Protein AF-A0AAJ2U503-F1 (afdb_monomer)

Sequence (134 aa):
SFKALEKAIFAAEKILANTENVSIGELKNAYVEIETAKNNLKGITDGFSRLEGENSDIWTEESGINGPLKNESTNLGNIFNGAWIGYEFLDFGGIIPETISIRYDLNANRSAPDAKLYIYTDSMEDSNLIGSVG

Foldseek 3Di:
DVVQLVVLVVLLVVLVVPPPDRDPVNNVVSVVSNVVVVVPPDPADALPDDDAALPFPDWDPDADPVGRWDRPVRHIPPDDVPTDGHHPRHDPPPDDDPDDDDDDDDDPVPDDPPDKDWDFDPDPDPVGTDDMDD

Organism: Alkalihalophilus pseudofirmus (NCBI:txid79885)

pLDDT: mean 91.54, std 5.75, range [70.06, 97.56]

Mean predicted aligned error: 7.15 Å

Structure (mmCIF, N/CA/C/O backbone):
data_AF-A0AAJ2U503-F1
#
_entry.id   AF-A0AAJ2U503-F1
#
loop_
_atom_site.group_PDB
_atom_site.id
_atom_site.type_symbol
_atom_site.label_atom_id
_atom_site.label_alt_id
_atom_site.label_comp_id
_atom_site.label_asym_id
_atom_site.label_entity_id
_atom_site.label_seq_id
_atom_site.pdbx_PDB_ins_code
_atom_site.Cartn_x
_atom_site.Cartn_y
_atom_site.Cartn_z
_atom_site.occupancy
_atom_site.B_iso_or_equiv
_atom_site.auth_seq_id
_atom_site.auth_comp_id
_atom_site.auth_asym_id
_atom_site.auth_atom_id
_atom_site.pdbx_PDB_model_num
ATOM 1 N N . SER A 1 1 ? -8.614 3.157 6.759 1.00 71.94 1 SER A N 1
ATOM 2 C CA . SER A 1 1 ? -7.900 1.923 6.355 1.00 71.94 1 SER A CA 1
ATOM 3 C C . SER A 1 1 ? -8.188 0.796 7.337 1.00 71.94 1 SER A C 1
ATOM 5 O O . SER A 1 1 ? -8.665 1.083 8.436 1.00 71.94 1 SER A O 1
ATOM 7 N N . PHE A 1 2 ? -7.885 -0.461 6.975 1.00 78.25 2 PHE A N 1
ATOM 8 C CA . PHE A 1 2 ? -8.027 -1.612 7.886 1.00 78.25 2 PHE A CA 1
ATOM 9 C C . PHE A 1 2 ? -7.257 -1.386 9.180 1.00 78.25 2 PHE A C 1
ATOM 11 O O . PHE A 1 2 ? -7.811 -1.468 10.269 1.00 78.25 2 PHE A O 1
ATOM 18 N N . LYS A 1 3 ? -5.996 -0.972 9.031 1.00 78.75 3 LYS A N 1
ATOM 19 C CA . LYS A 1 3 ? -5.067 -0.717 10.128 1.00 78.75 3 LYS A CA 1
ATOM 20 C C . LYS A 1 3 ? -5.599 0.307 11.132 1.00 78.75 3 LYS A C 1
ATOM 22 O O . LYS A 1 3 ? -5.353 0.197 12.330 1.00 78.75 3 LYS A O 1
ATOM 27 N N . ALA A 1 4 ? -6.341 1.315 10.664 1.00 85.56 4 ALA A N 1
ATOM 28 C CA . ALA A 1 4 ? -6.991 2.282 11.546 1.00 85.56 4 ALA A CA 1
ATOM 29 C C . ALA A 1 4 ? -8.127 1.645 12.364 1.00 85.56 4 ALA A C 1
ATOM 31 O O . ALA A 1 4 ? -8.273 1.966 13.542 1.00 85.56 4 ALA A O 1
ATOM 32 N N . LEU A 1 5 ? -8.892 0.729 11.761 1.00 89.81 5 LEU A N 1
ATOM 33 C CA . LEU A 1 5 ? -9.928 -0.032 12.457 1.00 89.81 5 LEU A CA 1
ATOM 34 C C . LEU A 1 5 ? -9.320 -1.008 13.471 1.00 89.81 5 LEU A C 1
ATOM 36 O O . LEU A 1 5 ? -9.751 -1.009 14.619 1.00 89.81 5 LEU A O 1
ATOM 40 N N . GLU A 1 6 ? -8.283 -1.763 13.099 1.00 90.31 6 GLU A N 1
ATOM 41 C CA . GLU A 1 6 ? -7.565 -2.652 14.028 1.00 90.31 6 GLU A CA 1
ATOM 42 C C . GLU A 1 6 ? -7.006 -1.881 15.227 1.00 90.31 6 GLU A C 1
ATOM 44 O O . GLU A 1 6 ? -7.178 -2.285 16.377 1.00 90.31 6 GLU A O 1
ATOM 49 N N . LYS A 1 7 ? -6.395 -0.717 14.976 1.00 92.38 7 LYS A N 1
ATOM 50 C CA . LYS A 1 7 ? -5.889 0.162 16.034 1.00 92.38 7 LYS A CA 1
ATOM 51 C C . LYS A 1 7 ? -7.004 0.647 16.967 1.00 92.38 7 LYS A C 1
ATOM 53 O O . LYS A 1 7 ? -6.791 0.676 18.179 1.00 92.38 7 LYS A O 1
ATOM 58 N N . ALA A 1 8 ? -8.163 1.027 16.424 1.00 95.81 8 ALA A N 1
ATOM 59 C CA . ALA A 1 8 ? -9.315 1.464 17.215 1.00 95.81 8 ALA A CA 1
ATOM 60 C C . ALA A 1 8 ? -9.898 0.317 18.061 1.00 95.81 8 ALA A C 1
ATOM 62 O O . ALA A 1 8 ? -10.190 0.514 19.240 1.00 95.81 8 ALA A O 1
ATOM 63 N N . ILE A 1 9 ? -9.994 -0.892 17.496 1.00 96.88 9 ILE A N 1
ATOM 64 C CA . ILE A 1 9 ? -10.437 -2.096 18.216 1.00 96.88 9 ILE A CA 1
ATOM 65 C C . ILE A 1 9 ? -9.478 -2.412 19.367 1.00 96.88 9 ILE A C 1
ATOM 67 O O . ILE A 1 9 ? -9.915 -2.516 20.510 1.00 96.88 9 ILE A O 1
ATOM 71 N N . PHE A 1 10 ? -8.170 -2.467 19.106 1.00 95.62 10 PHE A N 1
ATOM 72 C CA . PHE A 1 10 ? -7.164 -2.745 20.135 1.00 95.62 10 PHE A CA 1
ATOM 73 C C . PHE A 1 10 ? -7.171 -1.709 21.273 1.00 95.62 10 PHE A C 1
ATOM 75 O O . PHE A 1 10 ? -6.991 -2.045 22.447 1.00 95.62 10 PHE A O 1
ATOM 82 N N . ALA A 1 11 ? -7.392 -0.430 20.952 1.00 95.00 11 ALA A N 1
ATOM 83 C CA . ALA A 1 11 ? -7.542 0.616 21.961 1.00 95.00 11 ALA A CA 1
ATOM 84 C C . ALA A 1 11 ? -8.803 0.409 22.822 1.00 95.00 11 ALA A C 1
ATOM 86 O O . ALA A 1 11 ? -8.732 0.530 24.047 1.00 95.00 11 ALA A O 1
ATOM 87 N N . ALA A 1 12 ? -9.931 0.040 22.208 1.00 95.38 12 ALA A N 1
ATOM 88 C CA . ALA A 1 12 ? -11.170 -0.261 22.922 1.00 95.38 12 ALA A CA 1
ATOM 89 C C . ALA A 1 12 ? -11.044 -1.504 23.821 1.00 95.38 12 ALA A C 1
ATOM 91 O O . ALA A 1 12 ? -11.513 -1.486 24.959 1.00 95.38 12 ALA A O 1
ATOM 92 N N . GLU A 1 13 ? -10.361 -2.555 23.361 1.00 95.12 13 GLU A N 1
ATOM 93 C CA . GLU A 1 13 ? -10.067 -3.749 24.165 1.00 95.12 13 GLU A CA 1
ATOM 94 C C . GLU A 1 13 ? -9.247 -3.407 25.414 1.00 95.12 13 GLU A C 1
ATOM 96 O O . GLU A 1 13 ? -9.559 -3.878 26.507 1.00 95.12 13 GLU A O 1
ATOM 101 N N . LYS A 1 14 ? -8.244 -2.527 25.287 1.00 94.06 14 LYS A N 1
ATOM 102 C CA . LYS A 1 14 ? -7.472 -2.033 26.439 1.00 94.06 14 LYS A CA 1
ATOM 103 C C . LYS A 1 14 ? -8.330 -1.279 27.450 1.00 9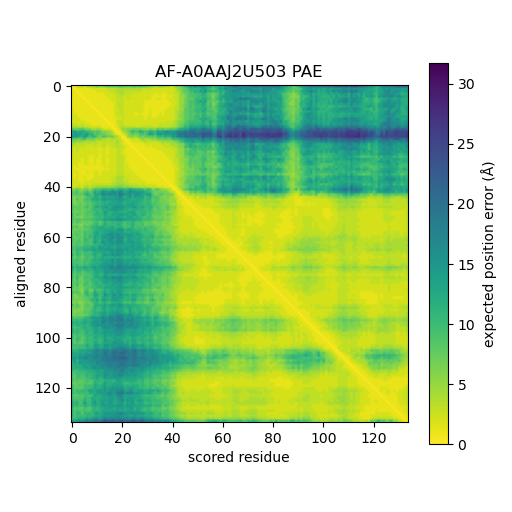4.06 14 LYS A C 1
ATOM 105 O O . LYS A 1 14 ? -8.104 -1.429 28.648 1.00 94.06 14 LYS A O 1
ATOM 110 N N . ILE A 1 15 ? -9.290 -0.481 26.979 1.00 92.88 15 ILE A N 1
ATOM 111 C CA . ILE A 1 15 ? -10.247 0.205 27.854 1.00 92.88 15 ILE A CA 1
ATOM 112 C C . ILE A 1 15 ? -11.086 -0.841 28.591 1.00 92.88 15 ILE A C 1
ATOM 114 O O . ILE A 1 15 ? -11.135 -0.812 29.813 1.00 92.88 15 ILE A O 1
ATOM 118 N N . LEU A 1 16 ? -11.668 -1.815 27.885 1.00 90.31 16 LEU A N 1
ATOM 119 C CA . LEU A 1 16 ? -12.492 -2.867 28.496 1.00 90.31 16 LEU A CA 1
ATOM 120 C C . LEU A 1 16 ? -11.725 -3.753 29.489 1.00 90.31 16 LEU A C 1
ATOM 122 O O . LEU A 1 16 ? -12.308 -4.221 30.464 1.00 90.31 16 LEU A O 1
ATOM 126 N N . ALA A 1 17 ? -10.429 -3.968 29.266 1.00 91.00 17 ALA A N 1
ATOM 127 C CA . ALA A 1 17 ? -9.573 -4.727 30.173 1.00 91.00 17 ALA A CA 1
ATOM 128 C C . ALA A 1 17 ? -9.280 -3.998 31.501 1.00 91.00 17 ALA A C 1
ATOM 130 O O . ALA A 1 17 ? -8.864 -4.641 32.466 1.00 91.00 17 ALA A O 1
ATOM 131 N N . ASN A 1 18 ? -9.494 -2.678 31.585 1.00 86.00 18 ASN A N 1
ATOM 132 C CA . ASN A 1 18 ? -9.341 -1.926 32.828 1.00 86.00 18 ASN A CA 1
ATOM 133 C C . ASN A 1 18 ? -10.612 -2.044 33.689 1.00 86.00 18 ASN A C 1
ATOM 135 O O . ASN A 1 18 ? -11.558 -1.274 33.558 1.00 86.00 18 ASN A O 1
ATOM 139 N N . THR A 1 19 ? -10.643 -3.014 34.599 1.00 70.06 19 THR A N 1
ATOM 140 C CA . THR A 1 19 ? -11.845 -3.331 35.388 1.00 70.06 19 THR A CA 1
ATOM 141 C C . THR A 1 19 ? -12.122 -2.380 36.553 1.00 70.06 19 THR A C 1
ATOM 143 O O . THR A 1 19 ? -13.172 -2.498 37.180 1.00 70.06 19 THR A O 1
ATOM 146 N N . GLU A 1 20 ? -11.207 -1.465 36.881 1.00 79.06 20 GLU A N 1
ATOM 147 C CA . GLU A 1 20 ? -11.304 -0.686 38.122 1.00 79.06 20 GLU A CA 1
ATOM 148 C C . GLU A 1 20 ? -11.861 0.731 37.936 1.00 79.06 20 GLU A C 1
ATOM 150 O O . GLU A 1 20 ? -12.454 1.248 38.876 1.00 79.06 20 GLU A O 1
ATOM 155 N N . ASN A 1 21 ? -11.716 1.368 36.763 1.00 74.25 21 ASN A N 1
ATOM 156 C CA . ASN A 1 21 ? -12.074 2.790 36.591 1.00 74.25 21 ASN A CA 1
ATOM 157 C C . ASN A 1 21 ? -12.447 3.208 35.152 1.00 74.25 21 ASN A C 1
ATOM 159 O O . ASN A 1 21 ? -12.091 4.299 34.716 1.00 74.25 21 ASN A O 1
ATOM 163 N N . VAL A 1 22 ? -13.173 2.381 34.396 1.00 85.62 22 VAL A N 1
ATOM 164 C CA . VAL A 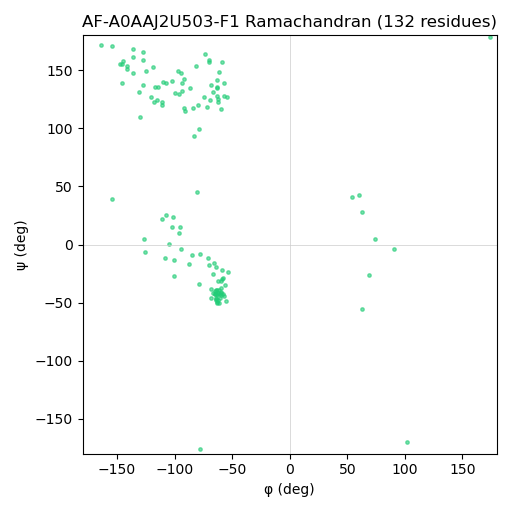1 22 ? -13.651 2.795 33.062 1.0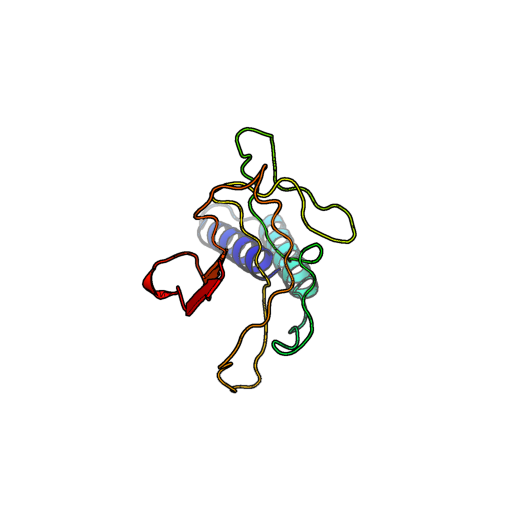0 85.62 22 VAL A CA 1
ATOM 165 C C . VAL A 1 22 ? -14.888 3.677 33.179 1.00 85.62 22 VAL A C 1
ATOM 167 O O . VAL A 1 22 ? -15.938 3.262 33.673 1.00 85.62 22 VAL A O 1
ATOM 170 N N . SER A 1 23 ? -14.785 4.903 32.677 1.00 90.06 23 SER A N 1
ATOM 171 C CA . SER A 1 23 ? -15.912 5.822 32.586 1.00 90.06 23 SER A CA 1
ATOM 172 C C . SER A 1 23 ? -16.789 5.537 31.361 1.00 90.06 23 SER A C 1
ATOM 174 O O . SER A 1 23 ? -16.338 5.092 30.304 1.00 90.06 23 SER A O 1
ATOM 176 N N . ILE A 1 24 ? -18.071 5.903 31.455 1.00 89.44 24 ILE A N 1
ATOM 177 C CA . ILE A 1 24 ? -18.990 5.894 30.302 1.00 89.44 24 ILE A CA 1
ATOM 178 C C . ILE A 1 24 ? -18.473 6.810 29.175 1.00 89.44 24 ILE A C 1
ATOM 180 O O . ILE A 1 24 ? -18.748 6.559 28.003 1.00 89.44 24 ILE A O 1
ATOM 184 N N . GLY A 1 25 ? -17.736 7.874 29.517 1.00 93.88 25 GLY A N 1
ATOM 185 C CA . GLY A 1 25 ? -17.124 8.777 28.543 1.00 93.88 25 GLY A CA 1
ATOM 186 C C . GLY A 1 25 ? -16.073 8.075 27.682 1.00 93.88 25 GLY A C 1
ATOM 187 O O . GLY A 1 25 ? -16.121 8.187 26.461 1.00 93.88 25 GLY A O 1
ATOM 188 N N . GLU A 1 26 ? -15.187 7.292 28.298 1.00 93.00 26 GLU A N 1
ATOM 189 C CA . GLU A 1 26 ? -14.162 6.517 27.585 1.00 93.00 26 GLU A CA 1
ATOM 190 C C . GLU A 1 26 ? -14.780 5.461 26.668 1.00 93.00 26 GLU A C 1
ATOM 192 O O . GLU A 1 26 ? -14.383 5.352 25.510 1.00 93.00 26 GLU A O 1
ATOM 197 N N . LEU A 1 27 ? -15.815 4.754 27.135 1.00 93.00 27 LEU A N 1
ATOM 198 C CA . LEU A 1 27 ? -16.538 3.780 26.309 1.00 93.00 27 LEU A CA 1
ATOM 199 C C . LEU A 1 27 ? -17.213 4.435 25.097 1.00 93.00 27 LEU A C 1
ATOM 201 O O . LEU A 1 27 ? -17.168 3.894 23.993 1.00 93.00 27 LEU A O 1
ATOM 205 N N . LYS A 1 28 ? -17.822 5.614 25.282 1.00 95.81 28 LYS A N 1
ATOM 206 C CA . LYS A 1 28 ? -18.433 6.373 24.181 1.00 95.81 28 LYS A CA 1
ATOM 207 C C . LYS A 1 28 ? -17.394 6.843 23.171 1.00 95.81 28 LYS A C 1
ATOM 209 O O . LYS A 1 28 ? -17.642 6.738 21.974 1.00 95.81 28 LYS A O 1
ATOM 214 N N . ASN A 1 29 ? -16.250 7.332 23.638 1.00 96.38 29 ASN A N 1
ATOM 215 C CA . ASN A 1 29 ? -15.174 7.767 22.754 1.00 96.38 29 ASN A CA 1
ATOM 216 C C . ASN A 1 29 ? -14.620 6.592 21.942 1.00 96.38 29 ASN A C 1
ATOM 218 O O . ASN A 1 29 ? -14.545 6.693 20.722 1.00 96.38 29 ASN A O 1
ATOM 222 N N . ALA A 1 30 ? -14.345 5.455 22.588 1.00 96.25 30 ALA A N 1
ATOM 223 C CA . ALA A 1 30 ? -13.885 4.244 21.911 1.00 96.25 30 ALA A CA 1
ATOM 224 C C . ALA A 1 30 ? -14.882 3.763 20.841 1.00 96.25 30 ALA A C 1
ATOM 226 O O . ALA A 1 30 ? -14.493 3.435 19.721 1.00 96.25 30 ALA A O 1
ATOM 227 N N . TYR A 1 31 ? -16.185 3.786 21.149 1.00 96.00 31 TYR A N 1
ATOM 228 C CA . TYR A 1 31 ? -17.235 3.467 20.178 1.00 96.00 31 TYR A CA 1
ATOM 229 C C . TYR A 1 31 ? -17.222 4.417 18.971 1.00 96.00 31 TYR A C 1
ATOM 231 O O . TYR A 1 31 ? -17.287 3.967 17.829 1.00 96.00 31 TYR A O 1
ATOM 239 N N . VAL A 1 32 ? -17.108 5.729 19.204 1.00 97.38 32 VAL A N 1
ATOM 240 C CA . VAL A 1 32 ? -17.054 6.733 18.127 1.00 97.38 32 VAL A CA 1
ATOM 241 C C . VAL A 1 32 ? -15.807 6.556 17.259 1.00 97.38 32 VAL A C 1
ATOM 243 O O . VAL A 1 32 ? -15.898 6.688 16.038 1.00 97.38 32 VAL A O 1
ATOM 246 N N . GLU A 1 33 ? -14.657 6.235 17.852 1.00 96.56 33 GLU A N 1
ATOM 247 C CA . GLU A 1 33 ? -13.420 5.954 17.115 1.00 96.56 33 GLU A CA 1
ATOM 248 C C . GLU A 1 33 ? -13.560 4.717 16.221 1.00 96.56 33 GLU A C 1
ATOM 250 O O . GLU A 1 33 ? -13.186 4.774 15.048 1.00 96.56 33 GLU A O 1
ATOM 255 N N . ILE A 1 34 ? -14.170 3.639 16.727 1.00 96.56 34 ILE A N 1
ATOM 256 C CA . ILE A 1 34 ? -14.465 2.438 15.932 1.00 96.56 34 ILE A CA 1
ATOM 257 C C . ILE A 1 34 ? -15.435 2.763 14.796 1.00 96.56 34 ILE A C 1
ATOM 259 O O . ILE A 1 34 ? -15.159 2.415 13.650 1.00 96.56 34 ILE A O 1
ATOM 263 N N . GLU A 1 35 ? -16.549 3.448 15.073 1.00 96.00 35 GLU A N 1
ATOM 264 C CA . GLU A 1 35 ? -17.526 3.817 14.040 1.00 96.00 35 GLU A CA 1
ATOM 265 C C . GLU A 1 35 ? -16.895 4.699 12.962 1.00 96.00 35 GLU A C 1
ATOM 267 O O . GLU A 1 35 ? -17.121 4.492 11.771 1.00 96.00 35 GLU A O 1
ATOM 272 N N . THR A 1 36 ? -16.052 5.648 13.365 1.00 93.94 36 THR A N 1
ATOM 273 C CA . THR A 1 36 ? -15.317 6.511 12.437 1.00 93.94 36 THR A CA 1
ATOM 274 C C . THR A 1 36 ? -14.343 5.696 11.590 1.00 93.94 36 THR A C 1
ATOM 276 O O . THR A 1 36 ? -14.328 5.836 10.369 1.00 93.94 36 THR A O 1
ATOM 279 N N . ALA A 1 37 ? -13.551 4.814 12.205 1.00 91.44 37 ALA A N 1
ATOM 280 C CA . ALA A 1 37 ? -12.611 3.959 11.488 1.00 91.44 37 ALA A CA 1
ATOM 281 C C . ALA A 1 37 ? -13.322 2.998 10.522 1.00 91.44 37 ALA A C 1
ATOM 283 O O . ALA A 1 37 ? -12.859 2.822 9.397 1.00 91.44 37 ALA A O 1
ATOM 284 N N . LYS A 1 38 ? -14.472 2.447 10.930 1.00 89.38 38 LYS A N 1
ATOM 285 C CA . LYS A 1 38 ? -15.350 1.606 10.107 1.00 89.38 38 LYS A CA 1
ATOM 286 C C . LYS A 1 38 ? -15.903 2.375 8.908 1.00 89.38 38 LYS A C 1
ATOM 288 O O . LYS A 1 38 ? -15.833 1.883 7.789 1.00 89.38 38 LYS A O 1
ATOM 293 N N . ASN A 1 39 ? -16.416 3.585 9.124 1.00 86.88 39 ASN A N 1
ATOM 294 C CA . ASN A 1 39 ? -16.947 4.428 8.046 1.00 86.88 39 ASN A CA 1
ATOM 295 C C . ASN A 1 39 ? -15.851 4.888 7.073 1.00 86.88 39 ASN A C 1
ATOM 297 O O . ASN A 1 39 ? -16.134 5.147 5.908 1.00 86.88 39 ASN A O 1
ATOM 301 N N . ASN A 1 40 ? -14.603 4.942 7.542 1.00 84.31 40 ASN A N 1
ATOM 302 C CA . ASN A 1 40 ? -13.413 5.236 6.747 1.00 84.31 40 ASN A CA 1
ATOM 303 C C . ASN A 1 40 ? -12.691 3.967 6.253 1.00 84.31 40 ASN A C 1
ATOM 305 O O . ASN A 1 40 ? -11.516 4.030 5.857 1.00 84.31 40 ASN A O 1
ATOM 309 N N . LEU A 1 41 ? -13.337 2.796 6.309 1.00 82.88 41 LEU A N 1
ATOM 310 C CA . LEU A 1 41 ? -12.835 1.633 5.591 1.00 82.88 41 LEU A CA 1
ATOM 311 C C . LEU A 1 41 ? -12.879 1.947 4.101 1.00 82.88 41 LEU A C 1
ATOM 313 O O . LEU A 1 41 ? -13.898 2.379 3.561 1.00 82.88 41 LEU A O 1
ATOM 317 N N . LYS A 1 42 ? -11.741 1.740 3.444 1.00 72.12 42 LYS A N 1
ATOM 318 C CA . LYS A 1 42 ? -11.674 1.817 1.994 1.00 72.12 42 LYS A CA 1
ATOM 319 C C . LYS A 1 42 ? -12.581 0.714 1.447 1.00 72.12 42 LYS A C 1
ATOM 321 O O . LYS A 1 42 ? -12.558 -0.408 1.953 1.00 72.12 42 LYS A O 1
ATOM 326 N N . GLY A 1 43 ? -13.398 1.052 0.452 1.00 75.31 43 GLY A N 1
ATOM 327 C CA . GLY A 1 43 ? -14.138 0.045 -0.296 1.00 75.31 43 GLY A CA 1
ATOM 328 C C . GLY A 1 43 ? -13.178 -0.951 -0.945 1.00 75.31 43 GLY A C 1
ATOM 329 O O . GLY A 1 43 ? -12.006 -0.643 -1.172 1.00 75.31 43 GLY A O 1
ATOM 330 N N . ILE A 1 44 ? -13.689 -2.139 -1.247 1.00 78.75 44 ILE A N 1
ATOM 331 C CA . ILE A 1 44 ? -12.951 -3.140 -2.012 1.00 78.75 44 ILE A CA 1
ATOM 332 C C . ILE A 1 44 ? -12.492 -2.513 -3.334 1.00 78.75 44 ILE A C 1
ATOM 334 O O . ILE A 1 44 ? -13.296 -1.925 -4.061 1.00 78.75 44 ILE A O 1
ATOM 338 N N . THR A 1 45 ? -11.196 -2.615 -3.617 1.00 88.44 45 THR A N 1
ATOM 339 C CA . THR A 1 45 ? -10.623 -2.215 -4.903 1.00 88.44 45 THR A CA 1
ATOM 340 C C . THR A 1 45 ? -10.565 -3.447 -5.795 1.00 88.44 45 THR A C 1
ATOM 342 O O . THR A 1 45 ? -10.102 -4.497 -5.360 1.00 88.44 45 THR A O 1
ATOM 345 N N . ASP A 1 46 ? -11.028 -3.332 -7.038 1.00 91.62 46 ASP A N 1
ATOM 346 C CA . ASP A 1 46 ? -10.873 -4.399 -8.030 1.00 91.62 46 ASP A CA 1
ATOM 347 C C . ASP A 1 46 ? -9.376 -4.685 -8.244 1.00 91.62 46 ASP A C 1
ATOM 349 O O . ASP A 1 46 ? -8.631 -3.813 -8.703 1.00 91.62 46 ASP A O 1
ATOM 353 N N . GLY A 1 47 ? -8.938 -5.898 -7.900 1.00 92.19 47 GLY A N 1
ATOM 354 C CA . GLY A 1 47 ? -7.545 -6.331 -7.988 1.00 92.19 47 GLY A CA 1
ATOM 355 C C . GLY A 1 47 ? -7.007 -6.403 -9.420 1.00 92.19 47 GLY A C 1
ATOM 356 O O . GLY A 1 47 ? -5.793 -6.415 -9.608 1.00 92.19 47 GLY A O 1
ATOM 357 N N . PHE A 1 48 ? -7.879 -6.395 -10.434 1.00 94.25 48 PHE A N 1
ATOM 358 C CA . PHE A 1 48 ? -7.488 -6.362 -11.850 1.00 94.25 48 PHE A CA 1
ATOM 359 C C . PHE A 1 48 ? -7.456 -4.950 -12.443 1.00 94.25 48 PHE A C 1
ATOM 361 O O . PHE A 1 48 ? -7.074 -4.769 -13.604 1.00 94.25 48 PHE A O 1
ATOM 368 N N . SER A 1 49 ? -7.857 -3.939 -11.671 1.00 94.38 49 SER A N 1
ATOM 369 C CA . SER A 1 49 ? -7.799 -2.549 -12.110 1.00 94.38 49 SER A CA 1
ATOM 370 C C . SER A 1 49 ? -6.358 -2.043 -12.202 1.00 94.38 49 SER A C 1
ATOM 372 O O . SER A 1 49 ? -5.432 -2.558 -11.573 1.00 94.38 49 SER A O 1
ATOM 374 N N . ARG A 1 50 ? -6.148 -1.002 -13.013 1.00 95.62 50 ARG A N 1
ATOM 375 C CA . ARG A 1 50 ? -4.851 -0.332 -13.066 1.00 95.62 50 ARG A CA 1
ATOM 376 C C . ARG A 1 50 ? -4.613 0.419 -11.757 1.00 95.62 50 ARG A C 1
ATOM 378 O O . ARG A 1 50 ? -5.380 1.312 -11.407 1.00 95.62 50 ARG A O 1
ATOM 385 N N . LEU A 1 51 ? -3.499 0.103 -11.110 1.00 95.75 51 LEU A N 1
ATOM 386 C CA . LEU A 1 51 ? -3.010 0.784 -9.919 1.00 95.75 51 LEU A CA 1
ATOM 387 C C . LEU A 1 51 ? -1.920 1.783 -10.317 1.00 95.75 51 LEU A C 1
ATOM 389 O O . LEU A 1 51 ? -0.996 1.434 -11.052 1.00 95.75 51 LEU A O 1
ATOM 393 N N . GLU A 1 52 ? -2.031 3.025 -9.849 1.00 96.56 52 GLU A N 1
ATOM 394 C CA . GLU A 1 52 ? -0.990 4.039 -10.047 1.00 96.56 52 GLU A CA 1
ATOM 395 C C . GLU A 1 52 ? -0.049 4.058 -8.838 1.00 96.56 52 GLU A C 1
ATOM 397 O O . GLU A 1 52 ? -0.501 3.954 -7.693 1.00 96.56 52 GLU A O 1
ATOM 402 N N . GLY A 1 53 ? 1.258 4.180 -9.080 1.00 95.81 53 GLY A N 1
ATOM 403 C CA . GLY A 1 53 ? 2.284 4.145 -8.028 1.00 95.81 53 GLY A CA 1
ATOM 404 C C . GLY A 1 53 ? 2.090 5.248 -6.990 1.00 95.81 53 GLY A C 1
ATOM 405 O O . GLY A 1 53 ? 2.152 5.010 -5.790 1.00 95.81 53 GLY A O 1
ATOM 406 N N . GLU A 1 54 ? 1.790 6.453 -7.462 1.00 95.56 54 GLU A N 1
ATOM 407 C CA . GLU A 1 54 ? 1.537 7.640 -6.649 1.00 95.56 54 GLU A CA 1
ATOM 408 C C . GLU A 1 54 ? 0.214 7.605 -5.868 1.00 95.56 54 GLU A C 1
ATOM 410 O O . GLU A 1 54 ? 0.012 8.437 -4.986 1.00 95.56 54 GLU A O 1
ATOM 415 N N . ASN A 1 55 ? -0.673 6.652 -6.166 1.00 95.06 55 ASN A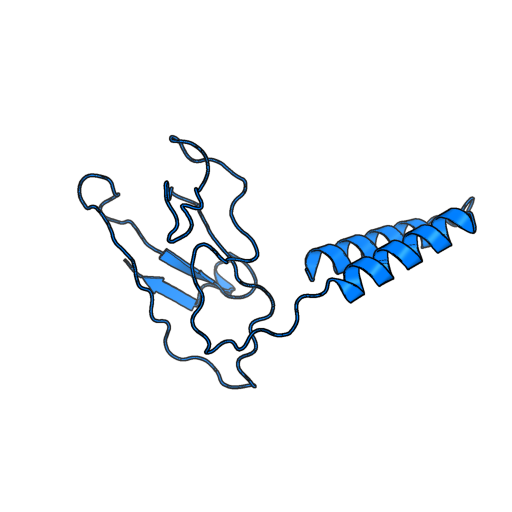 N 1
ATOM 416 C CA . ASN A 1 55 ? -1.955 6.468 -5.479 1.00 95.06 55 ASN A CA 1
ATOM 417 C C . ASN A 1 55 ? -1.951 5.222 -4.575 1.00 95.06 55 ASN A C 1
ATOM 419 O O . ASN A 1 55 ? -3.003 4.633 -4.325 1.00 95.06 55 ASN A O 1
ATOM 423 N N . SER A 1 56 ? -0.775 4.792 -4.111 1.00 95.25 56 SER A N 1
ATOM 424 C CA . SER A 1 56 ? -0.643 3.731 -3.110 1.00 95.25 56 SER A CA 1
ATOM 425 C C . SER A 1 56 ? -1.313 4.103 -1.787 1.00 95.25 56 SER A C 1
ATOM 427 O O . SER A 1 56 ? -1.305 5.266 -1.387 1.00 95.25 56 SER A O 1
ATOM 429 N N . ASP A 1 57 ? -1.828 3.107 -1.068 1.00 91.44 57 ASP A N 1
ATOM 430 C CA . ASP A 1 57 ? -2.501 3.311 0.222 1.00 91.44 57 ASP A CA 1
ATOM 431 C C . ASP A 1 57 ? -1.517 3.506 1.374 1.00 91.44 57 ASP A C 1
ATOM 433 O O . ASP A 1 57 ? -1.778 4.243 2.327 1.00 91.44 57 ASP A O 1
ATOM 437 N N . ILE A 1 58 ? -0.386 2.813 1.282 1.00 92.94 58 ILE A N 1
ATOM 438 C CA . ILE A 1 58 ? 0.673 2.792 2.282 1.00 92.94 58 ILE A CA 1
ATOM 439 C C . ILE A 1 58 ? 2.027 2.781 1.583 1.00 92.94 58 ILE A C 1
ATOM 441 O O . ILE A 1 58 ? 2.159 2.310 0.454 1.00 92.94 58 ILE A O 1
ATOM 445 N N . TRP A 1 59 ? 3.041 3.299 2.260 1.00 96.44 59 TRP A N 1
ATOM 446 C CA . TRP A 1 59 ? 4.394 3.393 1.729 1.00 96.44 59 TRP A CA 1
ATOM 447 C C . TRP A 1 59 ? 5.433 3.415 2.848 1.00 96.44 59 TRP A C 1
ATOM 449 O O . TRP A 1 59 ? 5.100 3.520 4.032 1.00 96.44 59 TRP A O 1
ATOM 459 N N . THR A 1 60 ? 6.703 3.313 2.475 1.00 96.94 60 THR A N 1
ATOM 460 C CA . THR A 1 60 ? 7.818 3.515 3.401 1.00 96.94 60 THR A CA 1
ATOM 461 C C . THR A 1 60 ? 7.829 4.936 3.958 1.00 96.94 60 THR A C 1
ATOM 463 O O . THR A 1 60 ? 7.932 5.900 3.207 1.00 96.94 60 THR A O 1
ATOM 466 N N . GLU A 1 61 ? 7.823 5.055 5.283 1.00 94.88 61 GLU A N 1
ATOM 467 C CA . GLU A 1 61 ? 8.018 6.334 5.987 1.00 94.88 61 GLU A CA 1
ATOM 468 C C . GLU A 1 61 ? 9.508 6.649 6.236 1.00 94.88 61 GLU A C 1
ATOM 470 O O . GLU A 1 61 ? 9.887 7.782 6.533 1.00 94.88 61 GLU A O 1
ATOM 475 N N . GLU A 1 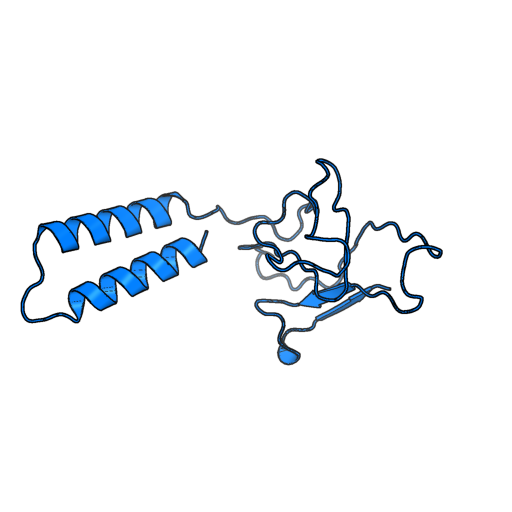62 ? 10.379 5.642 6.129 1.00 95.50 62 GLU A N 1
ATOM 476 C CA . GLU A 1 62 ? 11.827 5.801 6.261 1.00 95.50 62 GLU A CA 1
ATOM 477 C C . GLU A 1 62 ? 12.436 6.552 5.067 1.00 95.50 62 GLU A C 1
ATOM 479 O O . GLU A 1 62 ? 11.873 6.629 3.975 1.00 95.50 62 GLU A O 1
ATOM 484 N N . SER A 1 63 ? 13.620 7.126 5.278 1.00 97.12 63 SER A N 1
ATOM 485 C CA . SER A 1 63 ? 14.364 7.848 4.246 1.00 97.12 63 SER A CA 1
ATOM 486 C C . SER A 1 63 ? 15.610 7.085 3.824 1.00 97.12 63 SER A C 1
ATOM 488 O O . SER A 1 63 ? 16.346 6.569 4.663 1.00 97.12 63 SER A O 1
ATOM 490 N N . GLY A 1 64 ? 15.891 7.093 2.524 1.00 94.62 64 GLY A N 1
ATOM 491 C CA . GLY A 1 64 ? 17.183 6.679 1.997 1.00 94.62 64 GLY A CA 1
ATOM 492 C C . GLY A 1 64 ? 18.248 7.763 2.172 1.00 94.62 64 GLY A C 1
ATOM 493 O O . GLY A 1 64 ? 18.003 8.848 2.704 1.00 94.62 64 GLY A O 1
ATOM 494 N N . ILE A 1 65 ? 19.442 7.503 1.635 1.00 92.62 65 ILE A N 1
ATOM 495 C CA . ILE A 1 65 ? 20.585 8.431 1.712 1.00 92.62 65 ILE A CA 1
ATOM 496 C C . ILE A 1 65 ? 20.297 9.817 1.104 1.00 92.62 65 ILE A C 1
ATOM 498 O O . ILE A 1 65 ? 20.855 10.814 1.550 1.00 92.62 65 ILE A O 1
ATOM 502 N N . ASN A 1 66 ? 19.396 9.886 0.118 1.00 91.94 66 ASN A N 1
ATOM 503 C CA . ASN A 1 66 ? 18.997 11.117 -0.570 1.00 91.94 66 ASN A CA 1
ATOM 504 C C . ASN A 1 66 ? 17.632 11.657 -0.096 1.00 91.94 66 ASN A C 1
ATOM 506 O O . ASN A 1 66 ? 17.031 12.496 -0.769 1.00 91.94 66 ASN A O 1
ATOM 510 N N . GLY A 1 67 ? 17.123 11.175 1.043 1.00 96.00 67 GLY A N 1
ATOM 511 C CA . GLY A 1 67 ? 15.832 11.569 1.612 1.00 96.00 67 GLY A CA 1
ATOM 512 C C . GLY A 1 67 ? 14.704 10.552 1.379 1.00 96.00 67 GLY A C 1
ATOM 513 O O . GLY A 1 67 ? 14.971 9.432 0.937 1.00 96.00 67 GLY A O 1
ATOM 514 N N . PRO A 1 68 ? 13.450 10.928 1.690 1.00 97.25 68 PRO A N 1
ATOM 515 C CA . PRO A 1 68 ? 12.296 10.031 1.634 1.00 97.25 68 PRO A CA 1
ATOM 516 C C . PRO A 1 68 ? 11.856 9.728 0.201 1.00 97.25 68 PRO A C 1
ATOM 518 O O . PRO A 1 68 ? 12.206 10.452 -0.739 1.00 97.25 68 PRO A O 1
ATOM 521 N N . LEU A 1 69 ? 11.041 8.683 0.054 1.00 97.12 69 LEU A N 1
ATOM 522 C CA . LEU A 1 69 ? 10.308 8.393 -1.176 1.00 97.12 69 LEU A CA 1
ATOM 523 C C . LEU A 1 69 ? 9.433 9.607 -1.524 1.00 97.12 69 LEU A C 1
ATOM 525 O O . LEU A 1 69 ? 8.860 10.242 -0.637 1.00 97.12 69 LEU A O 1
ATOM 529 N N . LYS A 1 70 ? 9.357 9.969 -2.807 1.00 96.06 70 LYS A N 1
ATOM 530 C CA . LYS A 1 70 ? 8.609 11.149 -3.258 1.00 96.06 70 LYS A CA 1
ATOM 531 C C . LYS A 1 70 ? 7.425 10.750 -4.116 1.00 96.06 70 LYS A C 1
ATOM 533 O O . LYS A 1 70 ? 7.565 9.958 -5.040 1.00 96.06 70 LYS A O 1
ATOM 538 N N . ASN A 1 71 ? 6.290 11.382 -3.853 1.00 96.25 71 ASN A N 1
ATOM 539 C CA . ASN A 1 71 ? 5.153 11.404 -4.759 1.00 96.25 71 ASN A CA 1
ATOM 540 C C . ASN A 1 71 ? 5.277 12.637 -5.67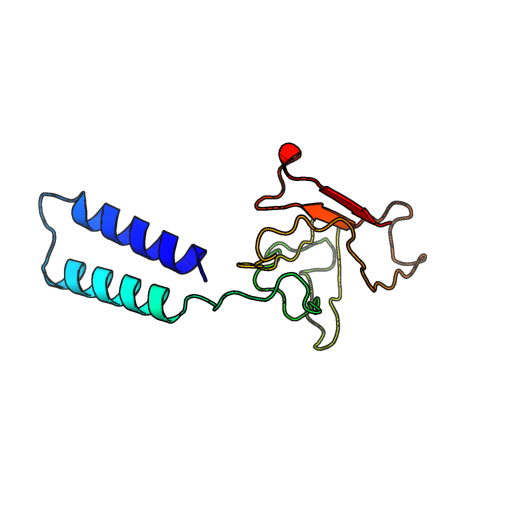1 1.00 96.25 71 ASN A C 1
ATOM 542 O O . ASN A 1 71 ? 5.240 13.769 -5.187 1.00 96.25 71 ASN A O 1
ATOM 546 N N . GLU A 1 72 ? 5.457 12.425 -6.975 1.00 95.50 72 GLU A N 1
ATOM 547 C CA . GLU A 1 72 ? 5.627 13.487 -7.979 1.00 95.50 72 GLU A CA 1
ATOM 548 C C . GLU A 1 72 ? 4.337 13.746 -8.781 1.00 95.50 72 GLU A C 1
ATOM 550 O O . GLU A 1 72 ? 4.379 14.270 -9.889 1.00 95.50 72 GLU A O 1
ATOM 555 N N . SER A 1 73 ? 3.169 13.408 -8.219 1.00 93.81 73 SER A N 1
ATOM 556 C CA . SER A 1 73 ? 1.819 13.534 -8.809 1.00 93.81 73 SER A CA 1
ATOM 557 C C . SER A 1 73 ? 1.491 12.609 -9.986 1.00 93.81 73 SER A C 1
ATOM 559 O O . SER A 1 73 ? 0.318 12.326 -10.194 1.00 93.81 73 SER A O 1
ATOM 561 N N . THR A 1 74 ? 2.478 12.155 -10.761 1.00 95.25 74 THR A N 1
ATOM 562 C CA . THR A 1 74 ? 2.275 11.221 -11.894 1.00 95.25 74 THR A CA 1
ATOM 563 C C . THR A 1 74 ? 3.140 9.966 -11.826 1.00 95.25 74 THR A C 1
ATOM 565 O O . THR A 1 74 ? 3.065 9.106 -12.702 1.00 95.25 74 THR A O 1
ATOM 568 N N . ASN A 1 75 ? 4.050 9.921 -10.857 1.00 95.44 75 ASN A N 1
ATOM 569 C CA . ASN A 1 75 ? 4.991 8.838 -10.632 1.00 95.44 75 ASN A CA 1
ATOM 570 C C . ASN A 1 75 ? 5.586 8.961 -9.227 1.00 95.44 75 ASN A C 1
ATOM 572 O O . ASN A 1 75 ? 5.432 9.973 -8.535 1.00 95.44 75 ASN A O 1
ATOM 576 N N . LEU A 1 76 ? 6.328 7.928 -8.841 1.00 95.38 76 LEU A N 1
ATOM 577 C CA . LEU A 1 76 ? 7.191 7.963 -7.672 1.00 95.38 76 LEU A CA 1
ATOM 578 C C . LEU A 1 76 ? 8.600 8.402 -8.073 1.00 95.38 76 LEU A C 1
ATOM 580 O O . LEU A 1 76 ? 9.100 8.041 -9.140 1.00 95.38 76 LEU A O 1
ATOM 584 N N . GLY A 1 77 ? 9.230 9.182 -7.203 1.00 93.31 77 GLY A N 1
ATOM 585 C CA . GLY A 1 77 ? 10.594 9.673 -7.346 1.00 93.31 77 GLY A CA 1
ATOM 586 C C . GLY A 1 77 ? 11.427 9.360 -6.108 1.00 93.31 77 GLY A C 1
ATOM 587 O O . GLY A 1 77 ? 10.903 9.021 -5.049 1.00 93.31 77 GLY A O 1
ATOM 588 N N . ASN A 1 78 ? 12.748 9.499 -6.232 1.00 93.06 78 ASN A N 1
ATOM 589 C CA . ASN A 1 78 ? 13.704 9.219 -5.154 1.00 93.06 78 ASN A CA 1
ATOM 590 C C . ASN A 1 78 ? 13.557 7.807 -4.548 1.00 93.06 78 ASN A C 1
ATOM 592 O O . ASN A 1 78 ? 13.633 7.640 -3.336 1.00 93.06 78 ASN A O 1
ATOM 596 N N . ILE A 1 79 ? 13.328 6.796 -5.391 1.00 92.38 79 ILE A N 1
ATOM 597 C CA . ILE A 1 79 ? 13.309 5.388 -4.975 1.00 92.38 79 ILE A CA 1
ATOM 598 C C . ILE A 1 79 ? 14.704 5.003 -4.456 1.00 92.38 79 ILE A C 1
ATOM 600 O O . ILE A 1 79 ? 15.719 5.339 -5.070 1.00 92.38 79 ILE A O 1
ATOM 604 N N . PHE A 1 80 ? 14.755 4.298 -3.327 1.00 93.06 80 PHE A N 1
ATOM 605 C CA . PHE A 1 80 ? 15.986 3.846 -2.675 1.00 93.06 80 PHE A CA 1
ATOM 606 C C . PHE A 1 80 ? 15.857 2.389 -2.209 1.00 93.06 80 PHE A C 1
ATOM 608 O O . PHE A 1 80 ? 14.768 1.819 -2.211 1.00 93.06 80 PHE A O 1
ATOM 615 N N . ASN A 1 81 ? 16.973 1.770 -1.813 1.00 93.31 81 ASN A N 1
ATOM 616 C CA . ASN A 1 81 ? 16.961 0.392 -1.321 1.00 93.31 81 ASN A CA 1
ATOM 617 C C . ASN A 1 81 ? 16.112 0.268 -0.044 1.00 93.31 81 ASN A C 1
ATOM 619 O O . ASN A 1 81 ? 16.405 0.936 0.944 1.00 93.31 81 ASN A O 1
ATOM 623 N N . GLY A 1 82 ? 15.098 -0.596 -0.068 1.00 94.50 82 GLY A N 1
ATOM 624 C CA . GLY A 1 82 ? 14.125 -0.745 1.018 1.00 94.50 82 GLY A CA 1
ATOM 625 C C . GLY A 1 82 ? 12.885 0.148 0.896 1.00 94.50 82 GLY A C 1
ATOM 626 O O . GLY A 1 82 ? 11.971 0.001 1.702 1.00 94.50 82 GLY A O 1
ATOM 627 N N . ALA A 1 83 ? 12.811 1.035 -0.104 1.00 96.38 83 ALA A N 1
ATOM 628 C CA . ALA A 1 83 ? 11.577 1.753 -0.407 1.00 96.38 83 ALA A CA 1
ATOM 629 C C . ALA A 1 83 ? 10.513 0.790 -0.961 1.00 96.38 83 ALA A C 1
ATOM 631 O O . ALA A 1 83 ? 10.801 -0.053 -1.811 1.00 96.38 83 ALA A O 1
ATOM 632 N N . TRP A 1 84 ? 9.278 0.952 -0.506 1.00 97.50 84 TRP A N 1
ATOM 633 C CA . TRP A 1 84 ? 8.129 0.130 -0.849 1.00 97.50 84 TRP A CA 1
ATOM 634 C C . TRP A 1 84 ? 6.849 0.970 -0.851 1.00 97.50 84 TRP A C 1
ATOM 636 O O . TRP A 1 84 ? 6.736 1.993 -0.170 1.00 97.50 84 TRP A O 1
ATOM 646 N N . ILE A 1 85 ? 5.876 0.496 -1.621 1.00 97.56 85 ILE A N 1
ATOM 647 C CA . ILE A 1 85 ? 4.486 0.944 -1.605 1.00 97.56 85 ILE A CA 1
ATOM 648 C C . ILE A 1 85 ? 3.583 -0.275 -1.443 1.00 97.56 85 ILE A C 1
ATOM 650 O O . ILE A 1 85 ? 3.994 -1.395 -1.747 1.00 97.56 85 ILE A O 1
ATOM 654 N N . GLY A 1 86 ? 2.360 -0.064 -0.977 1.00 96.06 86 GLY A N 1
ATOM 655 C CA . GLY A 1 86 ? 1.360 -1.110 -0.835 1.00 96.06 86 GLY A CA 1
ATOM 656 C C . GLY A 1 86 ? -0.032 -0.621 -1.208 1.00 96.06 86 GLY A C 1
ATOM 657 O O . GLY A 1 86 ? -0.365 0.558 -1.063 1.00 96.06 86 GLY A O 1
ATOM 658 N N . TY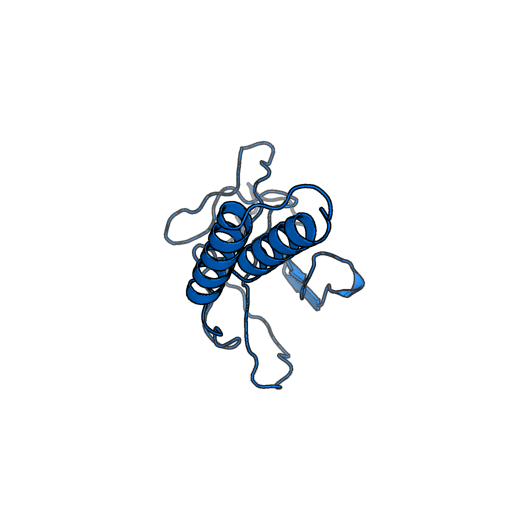R A 1 87 ? -0.837 -1.564 -1.681 1.00 93.75 87 TYR A N 1
ATOM 659 C CA . TYR A 1 87 ? -2.245 -1.377 -1.997 1.00 93.75 87 TYR A CA 1
ATOM 660 C C . TYR A 1 87 ? -3.051 -2.295 -1.088 1.00 93.75 87 TYR A C 1
ATOM 662 O O . TYR A 1 87 ? -2.821 -3.503 -1.054 1.00 93.75 87 TYR A O 1
ATOM 670 N N . GLU A 1 88 ? -3.963 -1.715 -0.322 1.00 89.88 88 GLU A N 1
ATOM 671 C CA . GLU A 1 88 ? -4.794 -2.440 0.629 1.00 89.88 88 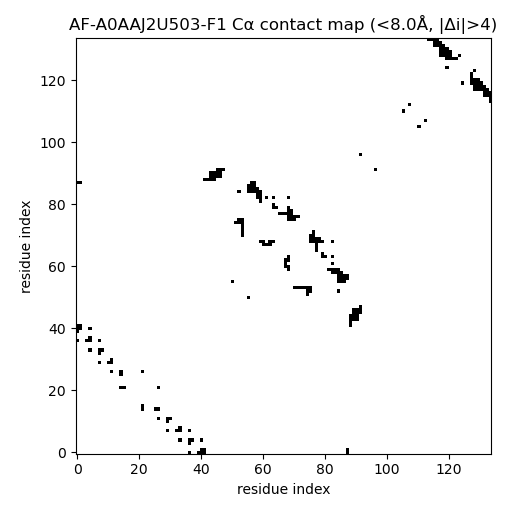GLU A CA 1
ATOM 672 C C . GLU A 1 88 ? -6.132 -2.817 -0.025 1.00 89.88 88 GLU A C 1
ATOM 674 O O . GLU A 1 88 ? -6.687 -2.062 -0.828 1.00 89.88 88 GLU A O 1
ATOM 679 N N . PHE A 1 89 ? -6.688 -3.965 0.376 1.00 88.00 89 PHE A N 1
ATOM 680 C CA . PHE A 1 89 ? -8.030 -4.424 -0.016 1.00 88.00 89 PHE A CA 1
ATOM 681 C C . PHE A 1 89 ? -8.251 -4.616 -1.523 1.00 88.00 89 PHE A C 1
ATOM 683 O O . PHE A 1 89 ? -9.305 -4.250 -2.057 1.00 88.00 89 PHE A O 1
ATOM 690 N N . LEU A 1 90 ? -7.267 -5.205 -2.202 1.00 91.50 90 LEU A N 1
ATOM 691 C CA . LEU A 1 90 ? -7.446 -5.709 -3.560 1.00 91.50 90 LEU A CA 1
ATOM 692 C C . LEU A 1 90 ? -8.274 -7.001 -3.529 1.00 91.50 90 LEU A C 1
ATOM 694 O O . LEU A 1 90 ? -7.929 -7.941 -2.815 1.00 91.50 90 LEU A O 1
ATOM 698 N N . ASP A 1 91 ? -9.347 -7.053 -4.312 1.00 91.31 91 ASP A N 1
ATOM 699 C CA . ASP A 1 91 ? -10.177 -8.246 -4.489 1.00 91.31 91 ASP A CA 1
ATOM 700 C C . ASP A 1 91 ? -10.017 -8.803 -5.900 1.00 91.31 91 ASP A C 1
ATOM 702 O O . ASP A 1 91 ? -10.321 -8.141 -6.891 1.00 91.31 91 ASP A O 1
ATOM 706 N N . PHE A 1 92 ? -9.555 -10.047 -5.977 1.00 92.44 92 PHE A N 1
ATOM 707 C CA . PHE A 1 92 ? -9.386 -10.779 -7.229 1.00 92.44 92 PHE A CA 1
ATOM 708 C C . PHE A 1 92 ? -10.578 -11.700 -7.540 1.00 92.44 92 PHE A C 1
ATOM 710 O O . PHE A 1 92 ? -10.499 -12.540 -8.432 1.00 92.44 92 PHE A O 1
ATOM 717 N N . GLY A 1 93 ? -11.690 -11.599 -6.804 1.00 90.69 93 GLY A N 1
ATOM 718 C CA . GLY A 1 93 ? -12.924 -12.340 -7.082 1.00 90.69 93 GLY A CA 1
ATOM 719 C C . GLY A 1 93 ? -12.772 -13.860 -6.977 1.00 90.69 93 GLY A C 1
ATOM 720 O O . GLY A 1 93 ? -13.461 -14.602 -7.676 1.00 90.69 93 GLY A O 1
ATOM 721 N N . GLY A 1 94 ? -11.831 -14.336 -6.153 1.00 90.38 94 GLY A N 1
ATOM 722 C CA . GLY A 1 94 ? -11.473 -15.755 -6.044 1.00 90.38 94 GLY A CA 1
ATOM 723 C C . GLY A 1 94 ? -10.651 -16.302 -7.219 1.00 90.38 94 GLY A C 1
ATOM 724 O O . GLY A 1 94 ? -10.373 -17.500 -7.259 1.00 90.38 94 GLY A O 1
ATOM 725 N N . ILE A 1 95 ? -10.251 -15.448 -8.162 1.00 92.81 95 ILE A N 1
ATOM 726 C CA . ILE A 1 95 ? -9.325 -15.787 -9.243 1.00 92.81 95 ILE A CA 1
ATOM 727 C C . ILE A 1 95 ? -7.902 -15.582 -8.725 1.00 92.81 95 ILE A C 1
ATOM 729 O O . ILE A 1 95 ? -7.603 -14.567 -8.104 1.00 92.81 95 ILE A O 1
ATOM 733 N N . ILE A 1 96 ? -7.015 -16.540 -8.992 1.00 88.75 96 ILE A N 1
ATOM 734 C CA . ILE A 1 96 ? -5.590 -16.412 -8.676 1.00 88.75 96 ILE A CA 1
ATOM 735 C C . ILE A 1 96 ? -4.924 -15.639 -9.824 1.00 88.75 96 ILE A C 1
ATOM 737 O O . ILE A 1 96 ? -4.938 -16.133 -10.954 1.00 88.75 96 ILE A O 1
ATOM 741 N N . PRO A 1 97 ? -4.351 -14.445 -9.589 1.00 90.25 97 PRO A N 1
ATOM 742 C CA . PRO A 1 97 ? -3.623 -13.722 -10.625 1.00 90.25 97 PRO A CA 1
ATOM 743 C C . PRO A 1 97 ? -2.350 -14.475 -11.015 1.00 90.25 97 PRO A C 1
ATOM 745 O O . PRO A 1 97 ? -1.555 -14.847 -10.157 1.00 90.25 97 PRO A O 1
ATOM 748 N N . GLU A 1 98 ? -2.130 -14.662 -12.315 1.00 91.31 98 GLU A N 1
ATOM 749 C CA . GLU A 1 98 ? -0.943 -15.363 -12.834 1.00 91.31 98 GLU A CA 1
ATOM 750 C C . GLU A 1 98 ? 0.138 -14.404 -13.351 1.00 91.31 98 GLU A C 1
ATOM 752 O O . GLU A 1 98 ? 1.260 -14.811 -13.647 1.00 91.31 98 GLU A O 1
ATOM 757 N N . THR A 1 99 ? -0.187 -13.123 -13.534 1.00 92.00 99 THR A N 1
ATOM 758 C CA . THR A 1 99 ? 0.722 -12.145 -14.141 1.00 92.00 99 THR A CA 1
ATOM 759 C C . THR A 1 99 ? 0.540 -10.773 -13.515 1.00 92.00 99 THR A C 1
ATOM 761 O O . THR A 1 99 ? -0.582 -10.314 -13.315 1.00 92.00 99 THR A O 1
ATOM 764 N N . ILE A 1 100 ? 1.660 -10.091 -13.284 1.00 91.56 100 ILE A N 1
ATOM 765 C CA . ILE A 1 100 ? 1.711 -8.670 -12.950 1.00 91.56 100 ILE A CA 1
ATOM 766 C C . ILE A 1 100 ? 2.459 -7.923 -14.054 1.00 91.56 100 ILE A C 1
ATOM 768 O O . ILE A 1 100 ? 3.491 -8.378 -14.542 1.00 91.56 100 ILE A O 1
ATOM 772 N N . SER A 1 101 ? 1.925 -6.778 -14.472 1.00 93.81 101 SER A N 1
ATOM 773 C CA . SER A 1 101 ? 2.577 -5.882 -15.430 1.00 93.81 101 SER A CA 1
ATOM 774 C C . SER A 1 101 ? 2.906 -4.570 -14.739 1.00 93.81 101 SER A C 1
ATOM 776 O O . SER A 1 101 ? 2.020 -3.920 -14.191 1.00 93.81 101 SER A O 1
ATOM 778 N N . ILE A 1 102 ? 4.175 -4.175 -14.781 1.00 93.69 102 ILE A N 1
ATOM 779 C CA . ILE A 1 102 ? 4.660 -2.952 -14.144 1.00 93.69 102 ILE A CA 1
ATOM 780 C C . ILE A 1 102 ? 5.260 -2.056 -15.220 1.00 93.69 102 ILE A C 1
ATOM 782 O O . ILE A 1 102 ? 6.137 -2.474 -15.975 1.00 93.69 102 ILE A O 1
ATOM 786 N N . ARG A 1 103 ? 4.800 -0.805 -15.276 1.00 94.31 103 ARG A N 1
ATOM 787 C CA . ARG A 1 103 ? 5.450 0.239 -16.066 1.00 94.31 103 ARG A CA 1
ATOM 788 C C . ARG A 1 103 ? 6.448 0.957 -15.171 1.00 94.31 103 ARG A C 1
ATOM 790 O O . ARG A 1 103 ? 6.052 1.588 -14.198 1.00 94.31 103 ARG A O 1
ATOM 797 N N . TYR A 1 104 ? 7.721 0.884 -15.525 1.00 91.12 104 TYR A N 1
ATOM 798 C CA . TYR A 1 104 ? 8.795 1.554 -14.804 1.00 91.12 104 TYR A CA 1
ATOM 799 C C . TYR A 1 104 ? 9.767 2.214 -15.782 1.00 91.12 104 TYR A C 1
ATOM 801 O O . TYR A 1 104 ? 9.788 1.890 -16.970 1.00 91.12 104 TYR A O 1
ATOM 809 N N . ASP A 1 105 ? 10.551 3.155 -15.266 1.00 89.38 105 ASP A N 1
ATOM 810 C CA . ASP A 1 105 ? 11.717 3.713 -15.941 1.00 89.38 105 ASP A CA 1
ATOM 811 C C . ASP A 1 105 ? 12.914 3.607 -14.992 1.00 89.38 105 ASP A C 1
ATOM 813 O O . ASP A 1 105 ? 12.788 3.843 -13.788 1.00 89.38 105 ASP A O 1
ATOM 817 N N . LEU A 1 106 ? 14.065 3.216 -15.532 1.00 85.50 106 LEU A N 1
ATOM 818 C CA . LEU A 1 106 ? 15.296 3.012 -14.779 1.00 85.50 106 LEU A CA 1
ATOM 819 C C . LEU A 1 106 ? 16.428 3.753 -15.481 1.00 85.50 106 LEU A C 1
ATOM 821 O O . LEU A 1 106 ? 16.908 3.351 -16.542 1.00 85.50 106 LEU A O 1
ATOM 825 N N . ASN A 1 107 ? 16.909 4.827 -14.861 1.00 85.00 107 ASN A N 1
ATOM 826 C CA . ASN A 1 107 ? 18.081 5.520 -15.370 1.00 85.00 107 ASN A CA 1
ATOM 827 C C . ASN A 1 107 ? 19.346 4.753 -14.964 1.00 85.00 107 ASN A C 1
ATOM 829 O O . ASN A 1 107 ? 19.842 4.921 -13.853 1.00 85.00 107 ASN A O 1
ATOM 833 N N . ALA A 1 108 ? 19.901 3.962 -15.883 1.00 81.94 108 ALA A N 1
ATOM 834 C CA . ALA A 1 108 ? 21.073 3.114 -15.639 1.00 81.94 108 ALA A CA 1
ATOM 835 C C . ALA A 1 108 ? 22.307 3.849 -15.065 1.00 81.94 108 ALA A C 1
ATOM 837 O O . ALA A 1 108 ? 23.131 3.226 -14.407 1.00 81.94 108 ALA A O 1
ATOM 838 N N . ASN A 1 109 ? 22.440 5.169 -15.257 1.00 85.50 109 ASN A N 1
ATOM 839 C CA . ASN A 1 109 ? 23.546 5.957 -14.686 1.00 85.50 109 ASN A CA 1
ATOM 840 C C . ASN A 1 109 ? 23.284 6.436 -13.246 1.00 85.50 109 ASN A C 1
ATOM 842 O O . ASN A 1 109 ? 24.159 7.035 -12.622 1.00 85.50 109 ASN A O 1
ATOM 846 N N . ARG A 1 110 ? 22.060 6.257 -12.744 1.00 82.62 110 ARG A N 1
ATOM 847 C CA . ARG A 1 110 ? 21.595 6.717 -11.424 1.00 82.62 110 ARG A CA 1
ATOM 848 C C . ARG A 1 110 ? 20.975 5.599 -10.591 1.00 82.62 110 ARG A C 1
ATOM 850 O O . ARG A 1 110 ? 20.472 5.862 -9.502 1.00 82.62 110 ARG A O 1
ATOM 857 N N . SER A 1 111 ? 21.020 4.376 -11.096 1.00 85.12 111 SER A N 1
ATOM 858 C CA . SER A 1 111 ? 20.440 3.200 -10.471 1.00 85.12 111 SER A CA 1
ATOM 859 C C . SER A 1 111 ? 21.503 2.127 -10.308 1.00 85.12 111 SER A C 1
ATOM 861 O O . SER A 1 111 ? 22.445 2.043 -11.096 1.00 85.12 111 SER A O 1
ATOM 863 N N . ALA A 1 112 ? 21.360 1.317 -9.262 1.00 85.56 112 ALA A N 1
ATOM 864 C CA . ALA A 1 112 ? 22.229 0.169 -9.067 1.00 85.56 112 ALA A CA 1
ATOM 865 C C . ALA A 1 112 ? 22.040 -0.832 -10.229 1.00 85.56 112 ALA A C 1
ATOM 867 O O . ALA A 1 112 ? 20.903 -1.017 -10.673 1.00 85.56 112 ALA A O 1
ATOM 868 N N . PRO A 1 113 ? 23.112 -1.483 -10.726 1.00 87.00 113 PRO A N 1
ATOM 869 C CA . PRO A 1 113 ? 23.016 -2.466 -11.810 1.0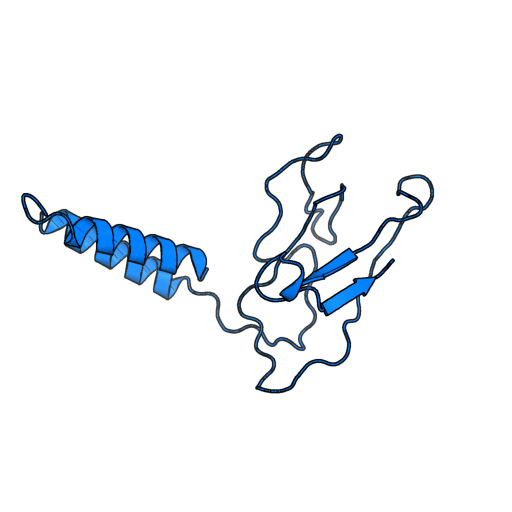0 87.00 113 PRO A CA 1
ATOM 870 C C . PRO A 1 113 ? 22.107 -3.664 -11.506 1.00 87.00 113 PRO A C 1
ATOM 872 O O . PRO A 1 113 ? 21.657 -4.342 -12.421 1.00 87.00 113 PRO A O 1
ATOM 875 N N . ASP A 1 114 ? 21.869 -3.934 -10.228 1.00 89.19 114 ASP A N 1
ATOM 876 C CA . ASP A 1 114 ? 21.046 -5.014 -9.694 1.00 89.19 114 ASP A CA 1
ATOM 877 C C . ASP A 1 114 ? 19.754 -4.497 -9.041 1.00 89.19 114 ASP A C 1
ATOM 879 O O . ASP A 1 114 ? 19.163 -5.186 -8.209 1.00 89.19 114 ASP A O 1
ATOM 883 N N . ALA A 1 115 ? 19.311 -3.286 -9.398 1.00 90.38 115 ALA A N 1
ATOM 884 C CA . ALA A 1 115 ? 18.048 -2.740 -8.921 1.00 90.38 115 ALA A CA 1
ATOM 885 C C . ALA A 1 115 ? 16.884 -3.680 -9.275 1.00 90.38 115 ALA A C 1
ATOM 887 O O . ALA A 1 115 ? 16.704 -4.056 -10.432 1.00 90.38 115 ALA A O 1
ATOM 888 N N . LYS A 1 116 ? 16.084 -4.040 -8.268 1.00 93.06 116 LYS A N 1
ATOM 889 C CA . LYS A 1 116 ? 14.925 -4.923 -8.409 1.00 93.06 116 LYS A CA 1
ATOM 890 C C . LYS A 1 116 ? 13.727 -4.387 -7.646 1.00 93.06 116 LYS A C 1
ATOM 892 O O . LYS A 1 116 ? 13.864 -3.811 -6.569 1.00 93.06 116 LYS A O 1
ATOM 897 N N . LEU A 1 117 ? 12.552 -4.655 -8.194 1.00 94.12 117 LEU A N 1
ATOM 898 C CA . LEU A 1 117 ? 11.272 -4.618 -7.507 1.00 94.12 117 LEU A CA 1
ATOM 899 C C . LEU A 1 117 ? 10.942 -6.035 -7.053 1.00 94.12 117 LEU A C 1
ATOM 901 O O . LEU A 1 117 ? 10.986 -6.960 -7.861 1.00 94.12 117 LEU A O 1
ATOM 905 N N . TYR A 1 118 ? 10.592 -6.201 -5.786 1.00 96.50 118 TYR A N 1
ATOM 906 C CA . TYR A 1 118 ? 10.064 -7.450 -5.244 1.00 96.50 118 TYR A CA 1
ATOM 907 C C . TYR A 1 118 ? 8.570 -7.276 -4.977 1.00 96.50 118 TYR A C 1
ATOM 909 O O . TYR A 1 118 ? 8.146 -6.217 -4.514 1.00 96.50 118 TYR A O 1
ATOM 917 N N . ILE A 1 119 ? 7.774 -8.295 -5.295 1.00 95.88 119 ILE A N 1
ATOM 918 C CA . ILE A 1 119 ? 6.321 -8.271 -5.123 1.00 95.88 119 ILE A CA 1
ATOM 919 C C . ILE A 1 119 ? 5.944 -9.245 -4.017 1.00 95.88 119 ILE A C 1
ATOM 921 O O . ILE A 1 119 ? 6.227 -10.437 -4.124 1.00 95.88 119 ILE A O 1
ATOM 925 N N . TYR A 1 120 ? 5.277 -8.732 -2.989 1.00 96.69 120 TYR A N 1
ATOM 926 C CA . TYR A 1 120 ? 4.812 -9.502 -1.841 1.00 96.69 120 TYR A CA 1
ATOM 927 C C . TYR A 1 120 ? 3.286 -9.445 -1.721 1.00 96.69 120 TYR A C 1
ATOM 929 O O . TYR A 1 120 ? 2.672 -8.455 -2.123 1.00 96.69 120 TYR A O 1
ATOM 937 N N . THR A 1 121 ? 2.685 -10.476 -1.132 1.00 94.19 121 THR A N 1
ATOM 938 C CA . THR A 1 121 ? 1.289 -10.469 -0.661 1.00 94.19 121 THR A CA 1
ATOM 939 C C . THR A 1 121 ? 1.247 -10.279 0.851 1.00 94.19 121 THR A C 1
ATOM 941 O O . THR A 1 121 ? 2.050 -10.873 1.547 1.00 94.19 121 THR A O 1
ATOM 944 N N . ASP A 1 122 ? 0.307 -9.501 1.384 1.00 89.75 122 ASP A N 1
ATOM 945 C CA . ASP A 1 122 ? 0.057 -9.317 2.830 1.00 89.75 122 ASP A CA 1
ATOM 946 C C . ASP A 1 122 ? 1.196 -8.678 3.663 1.00 89.75 122 ASP A C 1
ATOM 948 O O . ASP A 1 122 ? 0.977 -7.660 4.321 1.00 89.75 122 ASP A O 1
ATOM 952 N N . SER A 1 123 ? 2.413 -9.230 3.650 1.00 92.06 123 SER A N 1
ATOM 953 C CA . SER A 1 123 ? 3.591 -8.716 4.360 1.00 92.06 123 SER A CA 1
ATOM 954 C C . SER A 1 123 ? 4.893 -8.949 3.581 1.00 92.06 123 SER A C 1
ATOM 956 O O . SER A 1 123 ? 4.989 -9.852 2.755 1.00 92.06 123 SER A O 1
ATOM 958 N N . MET A 1 124 ? 5.932 -8.158 3.873 1.00 94.56 124 MET A N 1
ATOM 959 C CA . MET A 1 124 ? 7.279 -8.301 3.286 1.00 94.56 124 MET A CA 1
ATOM 960 C C . MET A 1 124 ? 8.110 -9.404 3.967 1.00 94.56 124 MET A C 1
ATOM 962 O O . MET A 1 124 ? 9.273 -9.210 4.315 1.00 94.56 124 MET A O 1
ATOM 966 N N . GLU A 1 125 ? 7.493 -10.561 4.188 1.00 96.12 125 GLU A N 1
ATOM 967 C CA . GLU A 1 125 ? 8.160 -11.781 4.642 1.00 96.12 125 GLU A CA 1
ATOM 968 C C . GLU A 1 125 ? 8.462 -12.689 3.444 1.00 96.12 125 GLU A C 1
ATOM 970 O O . GLU A 1 125 ? 7.716 -12.711 2.466 1.00 96.12 125 GLU A O 1
ATOM 975 N N . ASP A 1 126 ? 9.535 -13.479 3.508 1.00 95.56 126 ASP A N 1
ATOM 976 C CA . ASP A 1 126 ? 9.961 -14.319 2.376 1.00 95.56 126 ASP A CA 1
ATOM 977 C C . ASP A 1 126 ? 8.893 -15.333 1.934 1.00 95.56 126 ASP A C 1
ATOM 979 O O . ASP A 1 126 ? 8.786 -15.638 0.749 1.00 95.56 126 ASP A O 1
ATOM 983 N N . SER A 1 127 ? 8.063 -15.832 2.858 1.00 96.75 127 SER A N 1
ATOM 984 C CA . SER A 1 127 ? 6.941 -16.733 2.546 1.00 96.75 127 SER A CA 1
ATOM 985 C C . SER A 1 127 ? 5.860 -16.096 1.675 1.00 96.75 127 SER A C 1
ATOM 987 O O . SER A 1 127 ? 5.069 -16.810 1.066 1.00 96.75 127 SER A O 1
ATOM 989 N N . ASN A 1 128 ? 5.836 -14.768 1.631 1.00 96.25 128 ASN A N 1
ATOM 990 C CA . ASN A 1 128 ? 4.863 -13.957 0.921 1.00 96.25 128 ASN A CA 1
ATOM 991 C C . ASN A 1 128 ? 5.426 -13.347 -0.370 1.00 96.25 128 ASN A C 1
ATOM 993 O O . ASN A 1 128 ? 4.717 -12.628 -1.072 1.00 96.25 128 ASN A O 1
ATOM 997 N N . LEU A 1 129 ? 6.693 -13.616 -0.701 1.00 96.75 129 LEU A N 1
ATOM 998 C CA . LEU A 1 129 ? 7.313 -13.177 -1.947 1.00 96.75 129 LEU A CA 1
ATOM 999 C C . LEU A 1 129 ? 6.753 -13.980 -3.128 1.00 96.75 129 LEU A C 1
ATOM 1001 O O . LEU A 1 129 ? 6.958 -15.190 -3.219 1.00 96.75 129 LEU A O 1
ATOM 1005 N N . ILE A 1 130 ? 6.109 -13.299 -4.076 1.00 94.38 130 ILE A N 1
ATOM 1006 C CA . ILE A 1 130 ? 5.494 -13.932 -5.255 1.00 94.38 130 ILE A CA 1
ATOM 1007 C C . ILE A 1 130 ? 6.244 -13.658 -6.563 1.00 94.38 130 ILE A C 1
ATOM 1009 O O . ILE A 1 130 ? 5.983 -14.305 -7.575 1.00 94.38 130 ILE A O 1
ATOM 1013 N N . GLY A 1 131 ? 7.193 -12.718 -6.571 1.00 94.12 131 GLY A N 1
ATOM 1014 C CA . GLY A 1 131 ? 7.989 -12.445 -7.763 1.00 94.12 131 GLY A CA 1
ATOM 1015 C C . GLY A 1 131 ? 8.926 -11.252 -7.641 1.00 94.12 131 GLY A C 1
ATOM 1016 O O . GLY A 1 131 ? 8.967 -10.558 -6.627 1.00 94.12 131 GLY A O 1
ATOM 1017 N N . SER A 1 132 ? 9.690 -11.008 -8.706 1.00 93.94 132 SER A N 1
ATOM 1018 C CA . SER A 1 132 ? 10.531 -9.818 -8.838 1.00 93.94 132 SER A CA 1
ATOM 1019 C C . SER A 1 132 ? 10.618 -9.344 -10.289 1.00 93.94 132 SER A C 1
ATOM 1021 O O . SER A 1 132 ? 10.430 -10.136 -11.211 1.00 93.94 132 SER A O 1
ATOM 1023 N N . VAL A 1 133 ? 10.901 -8.055 -10.479 1.00 90.44 133 VAL A N 1
ATOM 1024 C CA . VAL A 1 133 ? 11.124 -7.400 -11.777 1.00 90.44 133 VAL A CA 1
ATOM 1025 C C . VAL A 1 133 ? 12.414 -6.586 -11.679 1.00 90.44 133 VAL A C 1
ATOM 1027 O O . VAL A 1 133 ? 12.588 -5.845 -10.714 1.00 90.44 133 VAL A O 1
ATOM 1030 N N . GLY A 1 134 ? 13.318 -6.714 -12.648 1.00 80.62 134 GLY A N 1
ATOM 1031 C CA . GLY A 1 134 ? 14.592 -5.989 -12.695 1.00 80.62 134 GLY A CA 1
ATOM 1032 C C . GLY A 1 134 ? 15.406 -6.355 -13.919 1.00 80.62 134 GLY A C 1
ATOM 1033 O O . GLY A 1 134 ? 15.303 -7.528 -14.346 1.00 80.62 134 GLY A O 1
#

Secondary structure (DSSP, 8-state):
-HHHHHHHHHHHHHHHH--S---HHHHHHHHHHHHHHHHTPPPPEETTSPPPGGG-SEE--SEETTEE-EE-SSSEES--TT--EE---EE-TTPPP----------TTTS-TT--EEEESSSSSGGGEEEEE-

Nearest PDB structures (foldseek):
  4j9z-assembly1_B-2  TM=7.956E-01  e=6.196E+00  Rattus norvegicus
  7ncd-assembly1_A  TM=7.591E-01  e=5.813E+00  Aspergillus fumigatus A1163
  7nc9-assembly2_C  TM=7.569E-01  e=9.684E+00  Aspergillus fumigatus A1163

Radius of gyration: 19.53 Å; Cα contacts (8 Å, |Δi|>4): 131; chains: 1; bounding box: 42×30×54 Å

Solvent-accessible surface area (backbone atoms only — not comparable to full-atom values): 8559 Å² total; per-residue (Å²): 66,69,69,51,29,53,53,30,48,55,52,38,51,56,50,69,69,43,84,87,79,70,48,73,65,58,57,51,50,37,50,50,47,34,52,50,23,57,73,46,42,70,72,80,36,64,51,84,55,93,80,56,76,56,70,45,76,45,62,53,86,63,60,43,99,91,39,49,63,36,73,68,87,83,36,68,38,64,80,45,92,86,64,53,72,40,77,73,56,62,44,52,86,90,54,81,84,90,78,86,88,82,91,82,85,78,59,74,94,82,45,64,96,80,54,66,49,76,43,58,52,104,47,97,45,80,91,29,56,77,51,72,52,112